Protein AF-A0A6B2E6Y4-F1 (afdb_monomer_lite)

Secondary structure (DSSP, 8-state):
----EEEEEEEEEPGGG-EEEEEEEEEEEEEETTEEEEEEEEEEEEESTTPPEEEEEEEEEEETTEEEEEEEEEETTTEEEEEEEEEEEEEE-TTSS-EEEEEEEEEEEE-STT--PPP-

Sequence (120 aa):
RVRRQTVFGGVTPGSQGGVQGTVGARGTLFNDNGHRVDGHGSVSRQWHPTGPTSIGGGLDYTGPRGSASVNAQHQHRFGTSLTAEGRANLYRSPNGMTSLDATGSYQRQFGGPFGTSRPN

Radius of gyration: 18.19 Å; chains: 1; bounding box: 42×28×50 Å

Organism: NCBI:txid1109342

pLDDT: mean 80.65, std 13.79, range [37.44, 94.94]

Foldseek 3Di:
DDWDKDWDWDWDQDPPRKIKIKTKMKIWPDDDDQKTKIKMKMWMFIPDPDTKIKIKIKIWITGPFWIKIWMWMQTHQAFIKIKIKIKGFPDADPVRPDTDMDIDMAMWGPDHPVHIDGDD

Structure (mmCIF, N/CA/C/O backbone):
data_AF-A0A6B2E6Y4-F1
#
_entry.id   AF-A0A6B2E6Y4-F1
#
loop_
_atom_site.group_PDB
_atom_site.id
_atom_site.type_symbol
_atom_site.label_atom_id
_atom_site.label_alt_id
_atom_site.label_comp_id
_atom_site.label_asym_id
_atom_site.label_entity_id
_atom_site.label_seq_id
_atom_site.pdbx_PDB_ins_code
_atom_site.Cartn_x
_atom_site.Cartn_y
_atom_site.Cartn_z
_atom_site.occupancy
_atom_site.B_iso_or_equiv
_atom_site.auth_seq_id
_atom_site.auth_comp_id
_atom_site.auth_asym_id
_atom_site.auth_atom_id
_atom_site.pdbx_PDB_model_num
ATOM 1 N N . ARG A 1 1 ? -22.545 -11.004 1.292 1.00 49.62 1 ARG A N 1
ATOM 2 C CA . ARG A 1 1 ? -21.266 -10.248 1.353 1.00 49.62 1 ARG A CA 1
ATOM 3 C C . ARG A 1 1 ? -20.877 -9.857 -0.074 1.00 49.62 1 ARG A C 1
ATOM 5 O O . ARG A 1 1 ? -20.621 -10.750 -0.869 1.00 49.62 1 ARG A O 1
ATOM 12 N N . VAL A 1 2 ? -20.926 -8.573 -0.445 1.00 47.94 2 VAL A N 1
ATOM 13 C CA . VAL A 1 2 ? -20.679 -8.138 -1.837 1.00 47.94 2 VAL A CA 1
ATOM 14 C C . VAL A 1 2 ? -19.179 -7.923 -2.038 1.00 47.94 2 VAL A C 1
ATOM 16 O O . VAL A 1 2 ? -18.614 -6.964 -1.517 1.00 47.94 2 VAL A O 1
ATOM 19 N N . ARG A 1 3 ? -18.526 -8.828 -2.774 1.00 57.34 3 ARG A N 1
ATOM 20 C CA . ARG A 1 3 ? -17.163 -8.620 -3.277 1.00 57.34 3 ARG A CA 1
ATOM 21 C C . ARG A 1 3 ? -17.251 -7.635 -4.432 1.00 57.34 3 ARG A C 1
ATOM 23 O O . ARG A 1 3 ? -17.689 -7.996 -5.519 1.00 57.34 3 ARG A O 1
ATOM 30 N N . ARG A 1 4 ? -16.907 -6.374 -4.182 1.00 66.00 4 ARG A N 1
ATOM 31 C CA . ARG A 1 4 ? -16.906 -5.348 -5.224 1.00 66.00 4 ARG A CA 1
ATOM 32 C C . ARG A 1 4 ? -15.512 -5.305 -5.829 1.00 66.00 4 ARG A C 1
ATOM 34 O O . ARG A 1 4 ? -14.561 -4.966 -5.134 1.00 66.00 4 ARG A O 1
ATOM 41 N N . GLN A 1 5 ? -15.402 -5.700 -7.090 1.00 73.12 5 GLN A N 1
ATOM 42 C CA . GLN A 1 5 ? -14.180 -5.598 -7.879 1.00 73.12 5 GLN A CA 1
ATOM 43 C C . GLN A 1 5 ? -14.361 -4.500 -8.924 1.00 73.12 5 GLN A C 1
ATOM 45 O O . GLN A 1 5 ? -15.442 -4.316 -9.481 1.00 73.12 5 GLN A O 1
ATOM 50 N N . THR A 1 6 ? -13.311 -3.729 -9.154 1.00 81.50 6 THR A N 1
ATOM 51 C CA . THR A 1 6 ? -13.269 -2.664 -10.148 1.00 81.50 6 THR A CA 1
ATOM 52 C C . THR A 1 6 ? -11.959 -2.799 -10.892 1.00 81.50 6 THR A C 1
ATOM 54 O O . THR A 1 6 ? -10.889 -2.619 -10.311 1.00 81.50 6 THR A O 1
ATOM 57 N N . VAL A 1 7 ? -12.058 -3.138 -12.171 1.00 80.69 7 VAL A N 1
ATOM 58 C CA . VAL A 1 7 ? -10.936 -3.077 -13.103 1.00 80.69 7 VAL A CA 1
ATOM 59 C C . VAL A 1 7 ? -10.934 -1.679 -13.698 1.00 80.69 7 VAL A C 1
ATOM 61 O O . VAL A 1 7 ? -11.981 -1.170 -14.096 1.00 80.69 7 VAL A O 1
ATOM 64 N N . PHE A 1 8 ? -9.774 -1.042 -13.707 1.00 79.81 8 PHE A N 1
ATOM 65 C CA . PHE A 1 8 ? -9.575 0.267 -14.301 1.00 79.81 8 PHE A CA 1
ATOM 66 C C .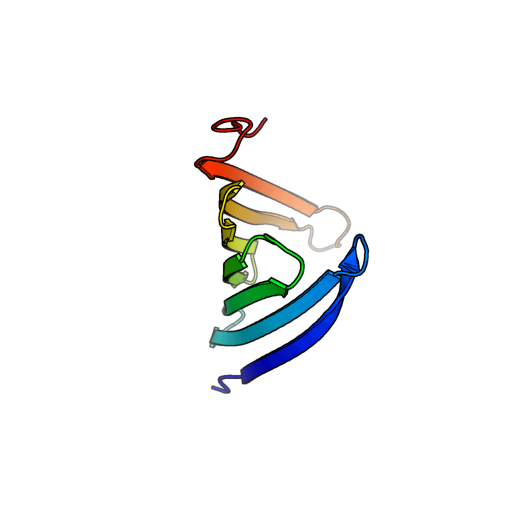 PHE A 1 8 ? -8.394 0.202 -15.258 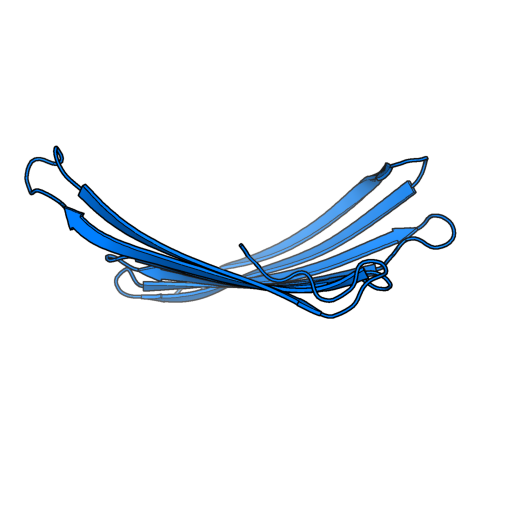1.00 79.81 8 PHE A C 1
ATOM 68 O O . PHE A 1 8 ? -7.403 -0.489 -15.025 1.00 79.81 8 PHE A O 1
ATOM 75 N N . GLY A 1 9 ? -8.514 0.920 -16.361 1.00 79.12 9 GLY A N 1
ATOM 76 C CA . GLY A 1 9 ? -7.478 1.005 -17.368 1.00 79.12 9 GLY A CA 1
ATOM 77 C C . GLY A 1 9 ? -7.557 2.356 -18.045 1.00 79.12 9 GLY A C 1
ATOM 78 O O . GLY A 1 9 ? -8.648 2.891 -18.237 1.00 79.12 9 GLY A O 1
ATOM 79 N N . GLY A 1 10 ? -6.404 2.921 -18.363 1.00 79.06 10 GLY A N 1
ATOM 80 C CA . GLY A 1 10 ? -6.320 4.232 -18.980 1.00 79.06 10 GLY A CA 1
ATOM 81 C C . GLY A 1 10 ? -4.997 4.416 -19.692 1.00 79.06 10 GLY A C 1
ATOM 82 O O . GLY A 1 10 ? -3.977 3.844 -19.303 1.00 79.06 10 GLY A O 1
ATOM 83 N N . VAL A 1 11 ? -5.034 5.220 -20.745 1.00 76.12 11 VAL A N 1
ATOM 84 C CA . VAL A 1 11 ? -3.847 5.673 -21.455 1.00 76.12 11 VAL A CA 1
ATOM 85 C C . VAL A 1 11 ? -3.762 7.176 -21.250 1.00 76.12 11 VAL A C 1
ATOM 87 O O . VAL A 1 11 ? -4.687 7.903 -21.603 1.00 76.12 11 VAL A O 1
ATOM 90 N N . THR A 1 12 ? -2.674 7.634 -20.650 1.00 77.44 12 THR A N 1
ATOM 91 C CA . THR A 1 12 ? -2.395 9.052 -20.426 1.00 77.44 12 THR A CA 1
ATOM 92 C C . THR A 1 12 ? -1.185 9.477 -21.252 1.00 77.44 12 THR A C 1
ATOM 94 O O . THR A 1 12 ? -0.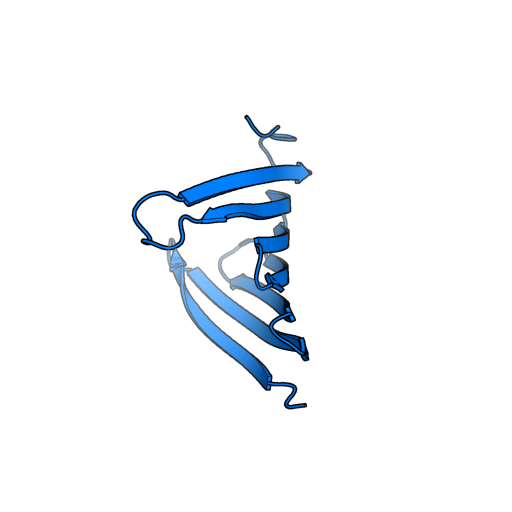228 8.703 -21.382 1.00 77.44 12 THR A O 1
ATOM 97 N N . PRO A 1 13 ? -1.185 10.704 -21.806 1.00 69.69 13 PRO A N 1
ATOM 98 C CA . PRO A 1 13 ? 0.028 11.301 -22.345 1.00 69.69 13 PRO A CA 1
ATOM 99 C C . PRO A 1 13 ? 1.110 11.304 -21.259 1.00 69.69 13 PRO A C 1
ATOM 101 O O . PRO A 1 13 ? 0.902 11.816 -20.160 1.00 69.69 13 PRO A O 1
ATOM 104 N N . GLY A 1 14 ? 2.240 10.671 -21.546 1.00 61.72 14 GLY A N 1
ATOM 105 C CA . GLY A 1 14 ? 3.411 10.659 -20.681 1.00 61.72 14 GLY A CA 1
ATOM 106 C C . GLY A 1 14 ? 4.256 11.915 -20.882 1.00 61.72 14 GLY A C 1
ATOM 107 O O . GLY A 1 14 ? 4.203 12.573 -21.922 1.00 61.72 14 GLY A O 1
ATOM 108 N N . SER A 1 15 ? 5.080 12.243 -19.892 1.00 57.88 15 SER A N 1
ATOM 109 C CA . SER A 1 15 ? 6.045 13.340 -19.983 1.00 57.88 15 SER A CA 1
ATOM 110 C C . SER A 1 15 ? 6.995 13.134 -21.177 1.00 57.88 15 SER A C 1
ATOM 112 O O . SER A 1 15 ? 7.419 12.010 -21.448 1.00 57.88 15 SER A O 1
ATOM 114 N N . GLN A 1 16 ? 7.339 14.225 -21.877 1.00 58.50 16 GLN A N 1
ATOM 115 C CA . GLN A 1 16 ? 8.242 14.254 -23.046 1.00 58.50 16 GLN A CA 1
ATOM 116 C C . GLN A 1 16 ? 7.751 13.489 -24.291 1.00 58.50 16 GLN A C 1
ATOM 118 O O . GLN A 1 16 ? 8.520 12.796 -24.951 1.00 58.50 16 GLN A O 1
ATOM 123 N N . GLY A 1 17 ? 6.462 13.600 -24.621 1.00 63.97 17 GLY A N 1
ATOM 124 C CA . GLY A 1 17 ? 5.885 12.960 -25.813 1.00 63.97 17 GLY A CA 1
ATOM 125 C C . GLY A 1 17 ? 5.494 11.494 -25.610 1.00 63.97 17 GLY A C 1
ATOM 126 O O . GLY A 1 17 ? 4.838 10.934 -26.477 1.00 63.97 17 GLY A O 1
ATOM 127 N N . GLY A 1 18 ? 5.819 10.933 -24.435 1.00 69.69 18 GLY A N 1
ATOM 128 C CA . GLY A 1 18 ? 5.434 9.630 -23.889 1.00 69.69 18 GLY A CA 1
ATOM 129 C C . GLY A 1 18 ? 3.993 9.180 -24.140 1.00 69.69 18 GLY A C 1
ATOM 130 O O . GLY A 1 18 ? 3.075 9.987 -24.084 1.00 69.69 18 GLY A O 1
ATOM 131 N N . VAL A 1 19 ? 3.757 7.868 -24.237 1.00 78.81 19 VAL A N 1
ATOM 132 C CA . VAL A 1 19 ? 2.435 7.285 -23.941 1.00 78.81 19 VAL A CA 1
ATOM 133 C C . VAL A 1 19 ? 2.585 6.391 -22.719 1.00 78.81 19 VAL A C 1
ATOM 135 O O . VAL A 1 19 ? 3.447 5.513 -22.715 1.00 78.81 19 VAL A O 1
ATOM 138 N N . GLN A 1 20 ? 1.780 6.613 -21.684 1.00 81.06 20 GLN A N 1
ATOM 139 C CA . GLN A 1 20 ? 1.714 5.744 -20.513 1.00 81.06 20 GLN A CA 1
ATOM 140 C C . GLN A 1 20 ? 0.387 4.995 -20.516 1.00 81.06 20 GLN A C 1
ATOM 142 O O . GLN A 1 20 ? -0.675 5.607 -20.502 1.00 81.06 20 GLN A O 1
ATOM 147 N N . GLY A 1 21 ? 0.441 3.669 -20.511 1.00 84.75 21 GLY A N 1
ATOM 148 C CA . GLY A 1 21 ? -0.728 2.824 -20.294 1.00 84.75 21 GLY A CA 1
ATOM 149 C C . GLY A 1 21 ? -0.693 2.252 -18.895 1.00 84.75 21 GLY A C 1
ATOM 150 O O . GLY A 1 21 ? 0.337 1.727 -18.477 1.00 84.75 21 GLY A O 1
ATOM 151 N N . THR A 1 22 ? -1.815 2.325 -18.194 1.00 85.81 22 THR A N 1
ATOM 152 C CA . THR A 1 22 ? -1.992 1.726 -16.873 1.00 85.81 22 THR A CA 1
ATOM 153 C C . THR A 1 22 ? -3.192 0.800 -16.911 1.00 85.81 22 THR A C 1
ATOM 155 O O . THR A 1 22 ? -4.251 1.171 -17.414 1.00 85.81 22 THR A O 1
ATOM 158 N N . VAL A 1 23 ? -3.037 -0.396 -16.357 1.00 89.31 23 VAL A N 1
ATOM 159 C CA . VAL A 1 23 ? -4.118 -1.354 -16.132 1.00 89.31 23 VAL A CA 1
ATOM 160 C C . VAL A 1 23 ? -4.026 -1.825 -14.696 1.00 89.31 23 VAL A C 1
ATOM 162 O O . VAL A 1 23 ? -2.954 -2.187 -14.224 1.00 89.31 23 VAL A O 1
ATOM 165 N N . GLY A 1 24 ? -5.142 -1.835 -13.988 1.00 90.38 24 GLY A N 1
ATOM 166 C CA . GLY A 1 24 ? -5.187 -2.304 -12.619 1.00 90.38 24 GLY A CA 1
ATOM 167 C C . GLY A 1 24 ? -6.549 -2.829 -12.228 1.00 90.38 24 GLY A C 1
ATOM 168 O O . GLY A 1 24 ? -7.558 -2.633 -12.903 1.00 90.38 24 GLY A O 1
ATOM 169 N N . ALA A 1 25 ? -6.565 -3.518 -11.104 1.00 89.81 25 ALA A N 1
ATOM 170 C CA . ALA A 1 25 ? -7.770 -3.983 -10.466 1.00 89.81 25 ALA A CA 1
ATOM 171 C C . ALA A 1 25 ? -7.691 -3.655 -8.984 1.00 89.81 25 ALA A C 1
ATOM 173 O O . ALA A 1 25 ? -6.639 -3.758 -8.356 1.00 89.81 25 ALA A O 1
ATOM 174 N N . ARG A 1 26 ? -8.826 -3.281 -8.413 1.00 92.81 26 ARG A N 1
ATOM 175 C CA . ARG A 1 26 ? -8.999 -3.198 -6.969 1.00 92.81 26 ARG A CA 1
ATOM 176 C C . ARG A 1 26 ? -10.269 -3.907 -6.565 1.00 92.81 26 ARG A C 1
ATOM 178 O O . ARG A 1 26 ? -11.227 -3.959 -7.336 1.00 92.81 26 ARG A O 1
ATOM 185 N N . GLY A 1 27 ? -10.315 -4.413 -5.350 1.00 89.62 27 GLY A N 1
ATOM 186 C CA . GLY A 1 27 ? -11.547 -4.953 -4.825 1.00 89.62 27 GLY A CA 1
ATOM 187 C C . GLY A 1 27 ? -11.505 -5.263 -3.349 1.00 89.62 27 GLY A C 1
ATOM 188 O O . GLY A 1 27 ? -10.451 -5.377 -2.734 1.00 89.62 27 GLY A O 1
ATOM 189 N N . THR A 1 28 ? -12.697 -5.419 -2.795 1.00 92.25 28 THR A N 1
ATOM 190 C CA . THR A 1 28 ? -12.872 -5.751 -1.386 1.00 92.25 28 THR A CA 1
ATOM 191 C C . THR A 1 28 ? -12.692 -7.249 -1.179 1.00 92.25 28 THR A C 1
ATOM 193 O O . THR A 1 28 ? -13.485 -8.057 -1.670 1.00 92.25 28 THR A O 1
ATOM 196 N N . LEU A 1 29 ? -11.646 -7.614 -0.441 1.00 89.31 29 LEU A N 1
ATOM 197 C CA . LEU A 1 29 ? -11.305 -8.993 -0.091 1.00 89.31 29 LEU A CA 1
ATOM 198 C C . L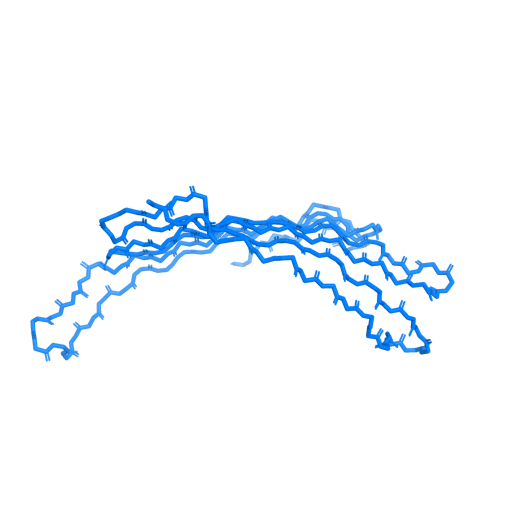EU A 1 29 ? -12.102 -9.458 1.132 1.00 89.31 29 LEU A C 1
ATOM 200 O O . LEU A 1 29 ? -12.613 -10.580 1.170 1.00 89.31 29 LEU A O 1
ATOM 204 N N . PHE A 1 30 ? -12.256 -8.566 2.110 1.00 90.62 30 PHE A N 1
ATOM 205 C CA . PHE A 1 30 ? -12.974 -8.808 3.354 1.00 90.62 30 PHE A CA 1
ATOM 206 C C . PHE A 1 30 ? -13.772 -7.558 3.735 1.00 90.62 30 PHE A C 1
ATOM 208 O O . PHE A 1 30 ? -13.276 -6.446 3.623 1.00 90.62 30 PHE A O 1
ATOM 215 N N . ASN A 1 31 ? -15.014 -7.723 4.174 1.00 92.38 31 ASN A N 1
ATOM 216 C CA . ASN A 1 31 ? -15.815 -6.639 4.741 1.00 92.38 31 ASN A CA 1
ATOM 217 C C . ASN A 1 31 ? -16.867 -7.215 5.689 1.00 92.38 31 ASN A C 1
ATOM 219 O O . ASN A 1 31 ? -17.817 -7.856 5.232 1.00 92.38 31 ASN A O 1
ATOM 223 N N . ASP A 1 32 ? -16.648 -7.101 6.993 1.00 90.19 32 ASP A N 1
ATOM 224 C CA . ASP A 1 32 ? -17.602 -7.528 8.016 1.00 90.19 32 ASP A CA 1
ATOM 225 C C . ASP A 1 32 ? -17.458 -6.709 9.296 1.00 90.19 32 ASP A C 1
ATOM 227 O O . ASP A 1 32 ? -16.349 -6.374 9.698 1.00 90.19 32 ASP A O 1
ATOM 231 N N . ASN A 1 33 ? -18.591 -6.387 9.916 1.00 89.06 33 ASN A N 1
ATOM 232 C CA . ASN A 1 33 ? -18.684 -5.724 11.216 1.00 89.06 33 ASN A CA 1
ATOM 233 C C . ASN A 1 33 ? -17.743 -4.510 11.415 1.00 89.06 33 ASN A C 1
ATOM 235 O O . ASN A 1 33 ? -17.086 -4.372 12.443 1.00 89.06 33 ASN A O 1
ATOM 239 N N . GLY A 1 34 ? -17.632 -3.640 10.405 1.00 87.31 34 GLY A N 1
ATOM 240 C CA . GLY A 1 34 ? -16.759 -2.458 10.447 1.00 87.31 34 GLY A CA 1
ATOM 241 C C . GLY A 1 34 ? -15.280 -2.725 10.142 1.00 87.31 34 GLY A C 1
ATOM 242 O O . GLY A 1 34 ? -14.497 -1.782 10.120 1.00 87.31 34 GLY A O 1
ATOM 243 N N . HIS A 1 35 ? -14.899 -3.973 9.862 1.00 91.25 35 HIS A N 1
ATOM 244 C CA . HIS A 1 35 ? -13.577 -4.373 9.389 1.00 91.25 35 HIS A CA 1
ATOM 245 C C . HIS A 1 35 ? -13.604 -4.598 7.880 1.00 91.25 35 HIS A C 1
ATOM 247 O O . HIS A 1 35 ? -14.281 -5.502 7.384 1.00 91.25 35 HIS A O 1
ATOM 253 N N . ARG A 1 36 ? -12.828 -3.815 7.142 1.00 93.44 36 ARG A N 1
ATOM 254 C CA . ARG A 1 36 ? -12.725 -3.880 5.689 1.00 93.44 36 ARG A CA 1
ATOM 255 C C . ARG A 1 36 ? -11.274 -4.070 5.271 1.00 93.44 36 ARG A C 1
ATOM 257 O O . ARG A 1 36 ? -10.405 -3.355 5.745 1.00 93.44 36 ARG A O 1
ATOM 264 N N . VAL A 1 37 ? -11.029 -5.028 4.385 1.00 93.44 37 VAL A N 1
ATOM 265 C CA . VAL A 1 37 ? -9.753 -5.233 3.698 1.00 93.44 37 VAL A CA 1
ATOM 266 C C . VAL A 1 37 ? -10.016 -5.105 2.209 1.00 93.44 37 VAL A C 1
ATOM 268 O O . VAL A 1 37 ? -10.734 -5.923 1.622 1.00 93.44 37 VAL A O 1
ATOM 271 N N . ASP A 1 38 ? -9.431 -4.087 1.606 1.00 93.81 38 ASP A N 1
ATOM 272 C CA . ASP A 1 38 ? -9.374 -3.911 0.167 1.00 93.81 38 ASP A CA 1
ATOM 273 C C . ASP A 1 38 ? -7.988 -4.326 -0.332 1.00 93.81 38 ASP A C 1
ATOM 275 O O . ASP A 1 38 ? -6.982 -4.140 0.343 1.00 93.81 38 ASP A O 1
ATOM 279 N N . GLY A 1 39 ? -7.941 -4.932 -1.511 1.00 93.38 39 GLY A N 1
ATOM 280 C CA . GLY A 1 39 ? -6.703 -5.234 -2.210 1.00 93.38 39 GLY A CA 1
ATOM 281 C C . GLY A 1 39 ? -6.705 -4.584 -3.576 1.00 93.38 39 GLY A C 1
ATOM 282 O O . GLY A 1 39 ? -7.751 -4.479 -4.223 1.00 93.38 39 GLY A O 1
ATOM 283 N N . HIS A 1 40 ? -5.541 -4.146 -4.025 1.00 93.62 40 HIS A N 1
ATOM 284 C CA . HIS A 1 40 ? -5.382 -3.530 -5.327 1.00 93.62 40 HIS A CA 1
ATOM 285 C C . HIS A 1 40 ? -4.053 -3.919 -5.970 1.00 93.62 40 HIS A C 1
ATOM 287 O O . HIS A 1 40 ? -3.087 -4.266 -5.299 1.00 93.62 40 HIS A O 1
ATOM 293 N N . GLY A 1 41 ? -4.015 -3.873 -7.294 1.00 92.81 41 GLY A N 1
ATOM 294 C CA . GLY A 1 41 ? -2.832 -4.143 -8.092 1.00 92.81 41 GLY A CA 1
ATOM 295 C C . GLY A 1 41 ? -2.922 -3.407 -9.415 1.00 92.81 41 GLY A C 1
ATOM 296 O O . GLY A 1 41 ? -4.000 -3.299 -9.997 1.00 92.81 41 GLY A O 1
ATOM 297 N N . SER A 1 42 ? -1.806 -2.877 -9.888 1.00 90.38 42 SER A N 1
ATOM 298 C CA . SER A 1 42 ? -1.719 -2.186 -11.163 1.00 90.38 42 SER A CA 1
ATOM 299 C C . SER A 1 42 ? -0.389 -2.459 -11.845 1.00 90.38 42 SER A C 1
ATOM 301 O O . SER A 1 42 ? 0.638 -2.714 -11.223 1.00 90.38 42 SER A O 1
ATOM 303 N N . VAL A 1 43 ? -0.416 -2.411 -13.165 1.00 88.31 43 VAL A N 1
ATOM 304 C CA . VAL A 1 43 ? 0.753 -2.450 -14.024 1.00 88.31 43 VAL A CA 1
ATOM 305 C C . VAL A 1 43 ? 0.665 -1.232 -14.919 1.00 88.31 43 VAL A C 1
ATOM 307 O O . VAL A 1 43 ? -0.364 -0.997 -15.552 1.00 88.31 43 VAL A O 1
ATOM 310 N N . SER A 1 44 ? 1.736 -0.451 -14.975 1.00 85.69 44 SER A N 1
ATOM 311 C CA . SER A 1 44 ? 1.852 0.652 -15.915 1.00 85.69 44 SER A CA 1
ATOM 312 C C . SER A 1 44 ? 3.110 0.525 -16.758 1.00 85.69 44 SER A C 1
ATOM 314 O O . SER A 1 44 ? 4.148 0.047 -16.299 1.00 85.69 44 SER A O 1
ATOM 316 N N . ARG A 1 45 ? 3.019 0.931 -18.020 1.00 83.12 45 ARG A N 1
ATOM 317 C CA . ARG A 1 45 ? 4.136 0.925 -18.960 1.00 83.12 45 ARG A CA 1
ATOM 318 C C . ARG A 1 45 ? 4.177 2.234 -19.722 1.00 83.12 45 ARG A C 1
ATOM 320 O O . ARG A 1 45 ? 3.159 2.688 -20.233 1.00 83.12 45 ARG A O 1
ATOM 327 N N . GLN A 1 46 ? 5.370 2.807 -19.822 1.00 79.06 46 GLN A N 1
ATOM 328 C CA . GLN A 1 46 ? 5.628 3.995 -20.623 1.00 79.06 46 GLN A CA 1
ATOM 329 C C . GLN A 1 46 ? 6.323 3.600 -21.932 1.00 79.06 46 GLN A C 1
ATOM 331 O O . GLN A 1 46 ? 7.443 3.090 -21.927 1.00 79.06 46 GLN A O 1
ATOM 336 N N . TRP A 1 47 ? 5.662 3.832 -23.064 1.00 72.06 47 TRP A N 1
ATOM 337 C CA . TRP A 1 47 ? 6.174 3.543 -24.402 1.00 72.06 47 TRP A CA 1
ATOM 338 C C . TRP A 1 47 ? 6.801 4.803 -25.002 1.00 72.06 47 TRP A C 1
ATOM 340 O O . TRP A 1 47 ? 6.101 5.526 -25.691 1.00 72.06 47 TRP A O 1
ATOM 350 N N . HIS A 1 48 ? 8.071 5.093 -24.682 1.00 64.94 48 HIS A N 1
ATOM 351 C CA . HIS A 1 48 ? 8.994 6.051 -25.341 1.00 64.94 48 HIS A CA 1
ATOM 352 C C . HIS A 1 48 ? 10.426 5.799 -24.821 1.00 64.94 48 HIS A C 1
ATOM 354 O O . HIS A 1 48 ? 10.571 5.526 -23.629 1.00 64.94 48 HIS A O 1
ATOM 360 N N . PRO A 1 49 ? 11.487 5.887 -25.653 1.00 53.84 49 PRO A N 1
ATOM 361 C CA . PRO A 1 49 ? 12.214 4.733 -26.208 1.00 53.84 49 PRO A CA 1
ATOM 362 C C . PRO A 1 49 ? 12.736 3.688 -25.194 1.00 53.84 49 PRO A C 1
ATOM 364 O O . PRO A 1 49 ? 13.097 2.592 -25.602 1.00 53.84 49 PRO A O 1
ATOM 367 N N . THR A 1 50 ? 12.774 3.966 -23.887 1.00 60.12 50 THR A N 1
ATOM 368 C CA . THR A 1 50 ? 13.186 3.018 -22.827 1.00 60.12 50 THR A CA 1
ATOM 369 C C . THR A 1 50 ? 12.458 3.240 -21.486 1.00 60.12 50 THR A C 1
ATOM 371 O O . THR A 1 50 ? 13.020 3.003 -20.417 1.00 60.12 50 THR A O 1
ATOM 374 N N . GLY A 1 51 ? 11.206 3.706 -21.520 1.00 62.50 51 GLY A N 1
ATOM 375 C CA . GLY A 1 51 ? 10.414 4.001 -20.323 1.00 62.50 51 GLY A CA 1
ATOM 376 C C . GLY A 1 51 ? 10.229 2.787 -19.392 1.00 62.50 51 GLY A C 1
ATOM 377 O O . GLY A 1 51 ? 10.010 1.667 -19.867 1.00 62.50 51 GLY A O 1
ATOM 378 N N . PRO A 1 52 ? 10.331 2.973 -18.064 1.00 69.62 52 PRO A N 1
ATOM 379 C CA . PRO A 1 52 ? 10.244 1.882 -17.103 1.00 69.62 52 PRO A CA 1
ATOM 380 C C . PRO A 1 52 ? 8.814 1.334 -17.015 1.00 69.62 52 PRO A C 1
ATOM 382 O O . PRO A 1 52 ? 7.845 2.085 -16.917 1.00 69.62 52 PRO A O 1
ATOM 385 N N . THR A 1 53 ? 8.676 0.010 -17.000 1.00 83.44 53 THR A N 1
ATOM 386 C CA . THR A 1 53 ? 7.435 -0.640 -16.561 1.00 83.44 53 THR A CA 1
ATOM 387 C C . THR A 1 53 ? 7.378 -0.586 -15.037 1.00 83.44 53 THR A C 1
ATOM 389 O O . THR A 1 53 ? 8.356 -0.952 -14.383 1.00 83.44 53 THR A O 1
ATOM 392 N N . SER A 1 54 ? 6.256 -0.167 -14.459 1.00 85.31 54 SER A N 1
ATOM 393 C CA . SER A 1 54 ? 5.996 -0.303 -13.028 1.00 85.31 54 SER A CA 1
ATOM 394 C C . SER A 1 54 ? 4.881 -1.306 -12.761 1.00 85.31 54 SER A C 1
ATOM 396 O O . SER A 1 54 ? 3.910 -1.407 -13.505 1.00 85.31 54 SER A O 1
ATOM 398 N N . ILE A 1 55 ? 5.045 -2.078 -11.699 1.00 89.62 55 ILE A N 1
ATOM 399 C CA . ILE A 1 55 ? 4.082 -3.045 -11.192 1.00 89.62 55 ILE A CA 1
ATOM 400 C C . ILE A 1 55 ? 3.892 -2.701 -9.725 1.00 89.62 55 ILE A C 1
ATOM 402 O O . ILE A 1 55 ? 4.855 -2.695 -8.963 1.00 89.62 55 ILE A O 1
ATOM 406 N N . GLY A 1 56 ? 2.669 -2.382 -9.341 1.00 92.06 56 GLY A N 1
ATOM 407 C CA . GLY A 1 56 ? 2.304 -2.026 -7.984 1.00 92.06 56 GLY A CA 1
ATOM 408 C C . GLY A 1 56 ? 1.173 -2.892 -7.469 1.00 92.06 56 GLY A C 1
ATOM 409 O O . GLY A 1 56 ? 0.373 -3.433 -8.231 1.00 92.06 56 GLY A O 1
ATOM 410 N N . GLY A 1 57 ? 1.086 -3.006 -6.159 1.00 94.12 57 GLY A N 1
ATOM 411 C CA . GLY A 1 57 ? -0.069 -3.576 -5.500 1.00 94.12 57 GLY A CA 1
ATOM 412 C C . GLY A 1 57 ? -0.008 -3.362 -4.007 1.00 94.12 57 GLY A C 1
ATOM 413 O O . GLY A 1 57 ? 1.056 -3.119 -3.439 1.00 94.12 57 GLY A O 1
ATOM 414 N N . GLY A 1 58 ? -1.163 -3.455 -3.375 1.00 94.88 58 GLY A N 1
ATOM 415 C CA . GLY A 1 58 ? -1.281 -3.182 -1.964 1.00 94.88 58 GLY A CA 1
ATOM 416 C C . GLY A 1 58 ? -2.542 -3.750 -1.352 1.00 94.88 58 GLY A C 1
ATOM 417 O O . GLY A 1 58 ? -3.462 -4.210 -2.036 1.00 94.88 58 GLY A O 1
ATOM 418 N N . LEU A 1 59 ? -2.536 -3.741 -0.030 1.00 94.94 59 LEU A N 1
ATOM 419 C CA . LEU A 1 59 ? -3.640 -4.131 0.821 1.00 94.94 59 LEU A CA 1
ATOM 420 C C . LEU A 1 59 ? -3.924 -2.988 1.782 1.00 94.94 59 LEU A C 1
ATOM 422 O O . LEU A 1 59 ? -3.018 -2.501 2.451 1.00 94.94 59 LEU A O 1
ATOM 426 N N . ASP A 1 60 ? -5.193 -2.625 1.884 1.00 94.81 60 ASP A N 1
ATOM 427 C CA . ASP A 1 60 ? -5.686 -1.562 2.740 1.00 94.81 60 ASP A CA 1
ATOM 428 C C . ASP A 1 60 ? -6.701 -2.152 3.712 1.00 94.81 60 ASP A C 1
ATOM 430 O O . ASP A 1 60 ? -7.786 -2.595 3.335 1.00 94.81 60 ASP A O 1
ATOM 434 N N . TYR A 1 61 ? -6.346 -2.169 4.985 1.00 93.31 61 TYR A N 1
ATOM 435 C CA . TYR A 1 61 ? -7.225 -2.502 6.086 1.00 93.31 61 TYR A CA 1
ATOM 436 C C . TYR A 1 61 ? -7.790 -1.230 6.720 1.00 93.31 61 TYR A C 1
ATOM 438 O O . TYR A 1 61 ? -7.065 -0.300 7.065 1.00 93.31 61 TYR A O 1
ATOM 446 N N . THR A 1 62 ? -9.099 -1.205 6.931 1.00 93.69 62 THR A N 1
ATOM 447 C CA . THR A 1 62 ? -9.812 -0.158 7.660 1.00 93.69 62 THR A CA 1
ATOM 448 C C . THR A 1 62 ? -10.715 -0.814 8.690 1.00 93.69 62 THR A C 1
ATOM 450 O O . THR A 1 62 ? -11.534 -1.667 8.355 1.00 93.69 62 THR A O 1
ATOM 453 N N . GLY A 1 63 ? -10.563 -0.422 9.947 1.00 91.44 63 GLY A N 1
ATOM 454 C CA . GLY A 1 63 ? -11.355 -0.898 11.069 1.00 91.44 63 GLY A CA 1
ATOM 455 C C . GLY A 1 63 ? -11.894 0.252 11.924 1.00 91.44 63 GLY A C 1
ATOM 456 O O . GLY A 1 63 ? -11.526 1.411 11.730 1.00 91.44 63 GLY A O 1
ATOM 457 N N . PRO A 1 64 ? -12.716 -0.051 12.941 1.00 87.56 64 PRO A N 1
ATOM 458 C CA . PRO A 1 64 ? -13.336 0.974 13.786 1.00 87.56 64 PRO A CA 1
ATOM 459 C C . PRO A 1 64 ? -12.330 1.783 14.618 1.00 87.56 64 PRO A C 1
ATOM 461 O O . PRO A 1 64 ? -12.603 2.910 15.021 1.00 87.56 64 PRO A O 1
ATOM 464 N N . ARG A 1 65 ? -11.167 1.189 14.908 1.00 85.44 65 ARG A N 1
ATOM 465 C CA . ARG A 1 65 ? -10.129 1.760 15.779 1.00 85.44 65 ARG A CA 1
ATOM 466 C C . ARG A 1 65 ? -8.871 2.181 15.027 1.00 85.44 65 ARG A C 1
ATOM 468 O O . ARG A 1 65 ? -7.904 2.578 15.664 1.00 85.44 65 ARG A O 1
ATOM 475 N N . GLY A 1 66 ? -8.850 2.072 13.702 1.00 89.31 66 GLY A N 1
ATOM 476 C CA . GLY A 1 66 ? -7.641 2.358 12.944 1.00 89.31 66 GLY A CA 1
ATOM 477 C C . GLY A 1 66 ? -7.645 1.799 11.532 1.00 89.31 66 GLY A C 1
ATOM 478 O O . GLY A 1 66 ? -8.571 1.111 11.114 1.00 89.31 66 GLY A O 1
ATOM 479 N N . SER A 1 67 ? -6.572 2.076 10.813 1.00 93.00 67 SER A N 1
ATOM 480 C CA . SER A 1 67 ? -6.334 1.615 9.451 1.00 93.00 67 SER A CA 1
ATOM 481 C C . SER A 1 67 ? -4.891 1.163 9.309 1.00 93.00 67 SER A C 1
ATOM 483 O O . SER A 1 67 ? -4.005 1.722 9.947 1.00 93.00 67 SER A O 1
ATOM 485 N N . ALA A 1 68 ? -4.634 0.196 8.447 1.00 94.12 68 ALA A N 1
ATOM 486 C CA . ALA A 1 68 ? -3.284 -0.191 8.078 1.00 94.12 68 ALA A CA 1
ATOM 487 C C . ALA A 1 68 ? -3.228 -0.393 6.571 1.00 94.12 68 ALA A C 1
ATOM 489 O O . ALA A 1 68 ? -4.161 -0.946 6.004 1.00 94.12 68 ALA A O 1
ATOM 490 N N . SER A 1 69 ? -2.158 0.031 5.921 1.00 94.56 69 SER A N 1
ATOM 491 C CA . SER A 1 69 ? -1.947 -0.213 4.502 1.00 94.56 69 SER A CA 1
ATOM 492 C C . SER A 1 69 ? -0.553 -0.762 4.270 1.00 94.56 69 SER A C 1
ATOM 494 O O . SER A 1 69 ? 0.396 -0.427 4.975 1.00 94.56 69 SER A O 1
ATOM 496 N N . VAL A 1 70 ? -0.424 -1.644 3.289 1.00 94.50 70 VAL A N 1
ATOM 497 C CA . VAL A 1 70 ? 0.863 -2.154 2.826 1.00 94.50 70 VAL A CA 1
ATOM 498 C C . VAL A 1 70 ? 0.855 -2.093 1.317 1.00 94.50 70 VAL A C 1
ATOM 500 O O . VAL A 1 70 ? -0.029 -2.654 0.682 1.00 94.50 70 VAL A O 1
ATOM 503 N N . ASN A 1 71 ? 1.847 -1.427 0.749 1.00 93.81 71 ASN A N 1
ATOM 504 C CA . ASN A 1 71 ? 1.981 -1.170 -0.670 1.00 93.81 71 ASN A CA 1
ATOM 505 C C . ASN A 1 71 ? 3.373 -1.592 -1.118 1.00 93.81 71 ASN A C 1
ATOM 507 O O . ASN A 1 71 ? 4.372 -1.244 -0.493 1.00 93.81 71 ASN A O 1
ATOM 511 N N . ALA A 1 72 ? 3.446 -2.324 -2.216 1.00 91.62 72 ALA A N 1
ATOM 512 C CA . ALA A 1 72 ? 4.686 -2.672 -2.875 1.00 91.62 72 ALA A CA 1
ATOM 513 C C . ALA A 1 72 ? 4.619 -2.180 -4.315 1.00 91.62 72 ALA A C 1
ATOM 515 O O . ALA A 1 72 ? 3.661 -2.463 -5.031 1.00 91.62 72 ALA A O 1
ATOM 516 N N . GLN A 1 73 ? 5.643 -1.459 -4.752 1.00 90.19 73 GLN A N 1
ATOM 517 C CA . GLN A 1 73 ? 5.759 -0.994 -6.122 1.00 90.19 73 GLN A CA 1
ATOM 518 C C . GLN A 1 73 ? 7.151 -1.305 -6.648 1.00 90.19 73 GLN A C 1
ATOM 520 O O . GLN A 1 73 ? 8.157 -0.793 -6.172 1.00 90.19 73 GLN A O 1
ATOM 525 N N . HIS A 1 74 ? 7.211 -2.152 -7.663 1.00 87.81 74 HIS A N 1
ATOM 526 C CA . HIS A 1 74 ? 8.414 -2.413 -8.423 1.00 87.81 74 HIS A CA 1
ATOM 527 C C . HIS A 1 74 ? 8.420 -1.558 -9.681 1.00 87.81 74 HIS A C 1
ATOM 529 O O . HIS A 1 74 ? 7.484 -1.602 -10.473 1.00 87.81 74 HIS A O 1
ATOM 535 N N . GLN A 1 75 ? 9.486 -0.805 -9.901 1.00 84.00 75 GLN A N 1
ATOM 536 C CA . GLN A 1 75 ? 9.681 -0.036 -11.113 1.00 84.00 75 GLN A CA 1
ATOM 537 C C . GLN A 1 75 ? 10.967 -0.493 -11.793 1.00 84.00 75 GLN A C 1
ATOM 539 O O . GLN A 1 75 ? 12.067 -0.416 -11.241 1.00 84.00 75 GLN A O 1
ATOM 544 N N . HIS A 1 76 ? 10.819 -0.998 -13.014 1.00 75.75 76 HIS A N 1
ATOM 545 C CA . HIS A 1 76 ? 11.919 -1.520 -13.807 1.00 75.75 76 HIS A CA 1
ATOM 546 C C . HIS A 1 76 ? 12.987 -0.428 -13.963 1.00 75.75 76 HIS A C 1
ATOM 548 O O . HIS A 1 76 ? 12.661 0.680 -14.372 1.00 75.75 76 HIS A O 1
ATOM 554 N N . ARG A 1 77 ? 14.249 -0.725 -13.623 1.00 72.38 77 ARG A N 1
ATOM 555 C CA . ARG A 1 77 ? 15.397 0.214 -13.509 1.00 72.38 77 ARG A CA 1
ATOM 556 C C . ARG A 1 77 ? 15.462 1.105 -12.256 1.00 72.38 77 ARG A C 1
ATOM 558 O O . ARG A 1 77 ? 16.539 1.612 -11.963 1.00 72.38 77 ARG A O 1
ATOM 565 N N . PHE A 1 78 ? 14.378 1.265 -11.498 1.00 72.50 78 PHE A N 1
ATOM 566 C CA . PHE A 1 78 ? 14.320 2.144 -10.315 1.00 72.50 78 PHE A CA 1
ATOM 567 C C . PHE A 1 78 ? 14.225 1.393 -8.978 1.00 72.50 78 PHE A C 1
ATOM 569 O O . PHE A 1 78 ? 14.416 2.006 -7.931 1.00 72.50 78 PHE A O 1
ATOM 576 N N . GLY A 1 79 ? 13.995 0.078 -9.012 1.00 81.94 79 GLY A N 1
ATOM 577 C CA . GLY A 1 79 ? 13.963 -0.783 -7.829 1.00 81.94 79 GLY A CA 1
ATOM 578 C C . GLY A 1 79 ? 12.550 -1.075 -7.325 1.00 81.94 79 GLY A C 1
ATOM 579 O O . GLY A 1 79 ? 11.565 -0.836 -8.018 1.00 81.94 79 GLY A O 1
ATOM 580 N N . THR A 1 80 ? 12.457 -1.634 -6.122 1.00 87.69 80 THR A N 1
ATOM 581 C CA . THR A 1 80 ? 11.201 -1.970 -5.441 1.00 87.69 80 THR A CA 1
ATOM 582 C C . THR A 1 80 ? 11.032 -1.093 -4.213 1.00 87.69 80 THR A C 1
ATOM 584 O O . THR A 1 80 ? 11.846 -1.168 -3.299 1.00 87.69 80 THR A O 1
ATOM 587 N N . SER A 1 81 ? 9.977 -0.294 -4.142 1.00 88.19 81 SER A N 1
ATOM 588 C CA . SER A 1 81 ? 9.546 0.346 -2.904 1.00 88.19 81 SER A CA 1
ATOM 589 C C . SER A 1 81 ? 8.540 -0.540 -2.175 1.00 88.19 81 SER A C 1
ATOM 591 O O . SER A 1 81 ? 7.637 -1.119 -2.775 1.00 88.19 81 SER A O 1
ATOM 593 N N . LEU A 1 82 ? 8.719 -0.659 -0.867 1.00 90.62 82 LEU A N 1
ATOM 594 C CA . LEU A 1 82 ? 7.772 -1.257 0.058 1.00 90.62 82 LEU A CA 1
ATOM 595 C C . LEU A 1 82 ? 7.402 -0.190 1.080 1.00 90.62 82 LEU A C 1
ATOM 597 O O . LEU A 1 82 ? 8.280 0.344 1.754 1.00 90.62 82 LEU A O 1
ATOM 601 N N . THR A 1 83 ? 6.118 0.087 1.214 1.00 92.31 83 THR A N 1
ATOM 602 C CA . THR A 1 83 ? 5.577 1.044 2.171 1.00 92.31 83 THR A CA 1
ATOM 603 C C . THR A 1 83 ? 4.544 0.333 3.026 1.00 92.31 83 THR A C 1
ATOM 605 O O . THR A 1 83 ? 3.675 -0.356 2.507 1.00 92.31 83 THR A O 1
ATOM 608 N N . ALA A 1 84 ? 4.630 0.491 4.335 1.00 93.56 84 ALA A N 1
ATOM 609 C CA . ALA A 1 84 ? 3.639 0.042 5.290 1.00 93.56 84 ALA A CA 1
ATOM 610 C C . ALA A 1 84 ? 3.245 1.233 6.160 1.00 93.56 84 ALA A C 1
ATOM 612 O O . ALA A 1 84 ? 4.106 1.923 6.697 1.00 93.56 84 ALA A O 1
ATOM 613 N N . GLU A 1 85 ? 1.955 1.482 6.311 1.00 93.50 85 GLU A N 1
ATOM 614 C CA . GLU A 1 85 ? 1.431 2.526 7.182 1.00 93.50 85 GLU A CA 1
ATOM 615 C C . GLU A 1 85 ? 0.410 1.932 8.140 1.00 93.50 85 GLU A C 1
ATOM 617 O O . GLU A 1 85 ? -0.341 1.020 7.805 1.00 93.50 85 GLU A O 1
ATOM 622 N N . GLY A 1 86 ? 0.370 2.468 9.349 1.00 92.69 86 GLY A N 1
ATOM 623 C CA . GLY A 1 86 ? -0.587 2.117 10.380 1.00 92.69 86 GLY A CA 1
ATOM 624 C C . GLY A 1 86 ? -1.076 3.377 11.070 1.00 92.69 86 GLY A C 1
ATOM 625 O O . GLY A 1 86 ? -0.302 4.279 11.381 1.00 92.69 86 GLY A O 1
ATOM 626 N N . ARG A 1 87 ? -2.377 3.448 11.316 1.00 92.12 87 ARG A N 1
ATOM 627 C CA . ARG A 1 87 ? -3.024 4.497 12.097 1.00 92.12 87 ARG A CA 1
ATOM 628 C C . ARG A 1 87 ? -3.943 3.834 13.108 1.00 92.12 87 ARG A C 1
ATOM 630 O O . ARG A 1 87 ? -4.705 2.942 12.745 1.00 92.12 87 ARG A O 1
ATOM 637 N N . ALA A 1 88 ? -3.882 4.259 14.357 1.00 88.69 88 ALA A N 1
ATOM 638 C CA . ALA A 1 88 ? -4.737 3.780 15.428 1.00 88.69 88 ALA A CA 1
ATOM 639 C C . ALA A 1 88 ? -5.313 4.975 16.182 1.00 88.69 88 ALA A C 1
ATOM 641 O O . ALA A 1 88 ? -4.574 5.835 16.651 1.00 88.69 88 ALA A O 1
ATOM 642 N N . ASN A 1 89 ? -6.630 5.008 16.328 1.00 85.81 89 ASN A N 1
ATOM 643 C CA . ASN A 1 89 ? -7.306 6.001 17.149 1.00 85.81 89 ASN A CA 1
ATOM 644 C C . ASN A 1 89 ? -7.204 5.520 18.599 1.00 85.81 89 ASN A C 1
ATOM 646 O O . ASN A 1 89 ? -7.913 4.593 18.999 1.00 85.81 89 ASN A O 1
ATOM 650 N N . LEU A 1 90 ? -6.284 6.101 19.368 1.00 84.06 90 LEU A N 1
ATOM 651 C CA . LEU A 1 90 ? -6.030 5.709 20.755 1.00 84.06 90 LEU A CA 1
ATOM 652 C C . LEU A 1 90 ? -7.128 6.217 21.686 1.00 84.06 90 LEU A C 1
ATOM 654 O O . LEU A 1 90 ? -7.529 5.519 22.615 1.00 84.06 90 LEU A O 1
ATOM 658 N N . TYR A 1 91 ? -7.627 7.426 21.437 1.00 82.19 91 TYR A N 1
ATOM 659 C CA . TYR A 1 91 ? -8.664 8.029 22.258 1.00 82.19 91 TYR A CA 1
ATOM 660 C C . TYR A 1 91 ? -9.515 8.994 21.445 1.00 82.19 91 TYR A C 1
ATOM 662 O O . TYR A 1 91 ? -9.010 9.759 20.627 1.00 82.19 91 TYR A O 1
ATOM 670 N N . ARG A 1 92 ? -10.819 8.991 21.702 1.00 80.50 92 ARG A N 1
ATOM 671 C CA . ARG A 1 92 ? -11.740 10.004 21.197 1.00 80.50 92 ARG A CA 1
ATOM 672 C C . ARG A 1 92 ? -12.690 10.365 22.325 1.00 80.50 92 ARG A C 1
ATOM 674 O O . ARG A 1 92 ? -13.364 9.494 22.868 1.00 80.50 92 ARG A O 1
ATOM 681 N N . SER A 1 93 ? -12.703 11.639 22.690 1.00 81.06 93 SER A N 1
ATOM 682 C CA . SER A 1 93 ? -13.587 12.158 23.721 1.00 81.06 93 SER A CA 1
ATOM 683 C C . SER A 1 93 ? -15.056 11.974 23.307 1.00 81.06 93 SER A C 1
ATOM 685 O O . SER A 1 93 ? -15.378 12.199 22.134 1.00 81.06 93 SER A O 1
ATOM 687 N N . PRO A 1 94 ? -15.969 11.643 24.241 1.00 77.25 94 PRO A N 1
ATOM 688 C CA . PRO A 1 94 ? -17.407 11.547 23.974 1.00 77.25 94 PRO A CA 1
ATOM 689 C C . PRO A 1 94 ? -18.023 12.837 23.416 1.00 77.25 94 PRO A C 1
ATOM 691 O O . PRO A 1 94 ? -19.009 12.785 22.690 1.00 77.25 94 PRO A O 1
ATOM 694 N N . ASN A 1 95 ? -17.433 13.995 23.734 1.00 81.56 95 ASN A N 1
ATOM 695 C CA . ASN A 1 95 ? -17.864 15.306 23.239 1.00 81.56 95 ASN A CA 1
ATOM 696 C C . ASN A 1 95 ? -17.171 15.726 21.925 1.00 81.56 95 ASN A C 1
ATOM 698 O O . ASN A 1 95 ? -17.368 16.846 21.463 1.00 81.56 95 ASN A O 1
ATOM 702 N N . GLY A 1 96 ? -16.328 14.862 21.344 1.00 74.06 96 GLY A N 1
ATOM 703 C CA . GLY A 1 96 ? -15.636 15.098 20.075 1.00 74.06 96 GLY A CA 1
ATOM 704 C C . GLY A 1 96 ? -14.519 16.149 20.100 1.00 74.06 96 GLY A C 1
ATOM 705 O O . GLY A 1 96 ? -13.862 16.324 19.080 1.00 74.06 96 GLY A O 1
ATOM 706 N N . MET A 1 97 ? -14.265 16.820 21.230 1.00 78.75 97 MET A N 1
ATOM 707 C CA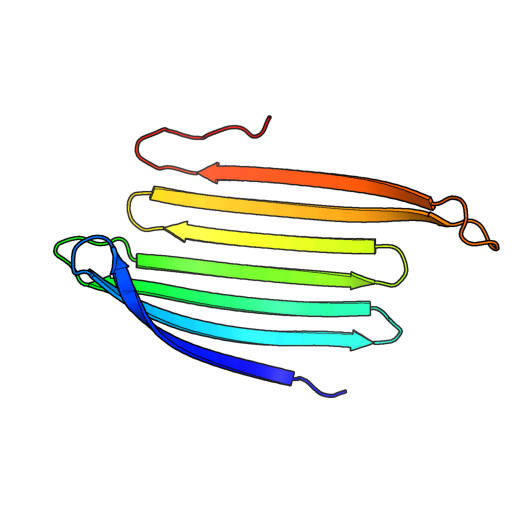 . MET A 1 97 ? -13.304 17.933 21.302 1.00 78.75 97 MET A CA 1
ATOM 708 C C . MET A 1 97 ? -11.839 17.489 21.362 1.00 78.75 97 MET A C 1
ATOM 710 O O . MET A 1 97 ? -10.949 18.270 21.041 1.00 78.75 97 MET A O 1
ATOM 714 N N . THR A 1 98 ? -11.583 16.241 21.758 1.00 78.50 98 THR A N 1
ATOM 715 C CA . THR A 1 98 ? -10.225 15.709 21.904 1.00 78.50 98 THR A CA 1
ATOM 716 C C . THR A 1 98 ? -10.133 14.356 21.223 1.00 78.50 98 THR A C 1
ATOM 718 O O . THR A 1 98 ? -10.891 13.441 21.554 1.00 78.50 98 THR A O 1
ATOM 721 N N . SER A 1 99 ? -9.186 14.203 20.304 1.00 80.31 99 SER A N 1
ATOM 722 C CA . SER A 1 99 ? -8.780 12.903 19.778 1.00 80.31 99 SER A CA 1
ATOM 723 C C . SER A 1 99 ? -7.272 12.742 19.885 1.00 80.31 99 SER A C 1
ATOM 725 O O . SER A 1 99 ? -6.519 13.696 19.708 1.00 80.31 99 SER A O 1
ATOM 727 N N . LEU A 1 100 ? -6.847 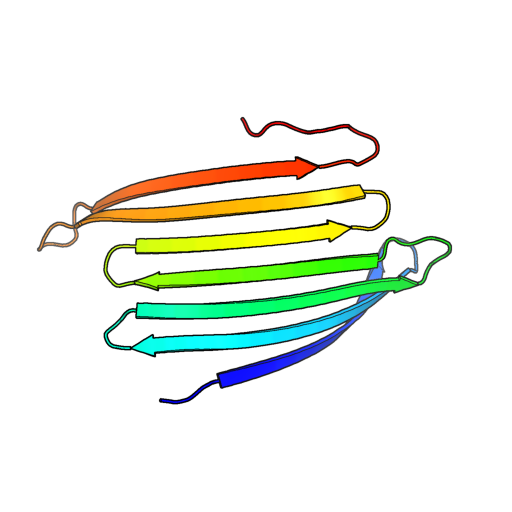11.526 20.203 1.00 84.44 100 LEU A N 1
ATOM 728 C CA . LEU A 1 100 ? -5.456 11.116 20.185 1.00 84.44 100 LEU A CA 1
ATOM 729 C C . LEU A 1 100 ? -5.333 9.982 19.179 1.00 84.44 100 LEU A C 1
ATOM 731 O O . LEU A 1 100 ? -5.891 8.902 19.386 1.00 84.44 100 LEU A O 1
ATOM 735 N N . ASP A 1 101 ? -4.576 10.236 18.122 1.00 86.81 101 ASP A N 1
ATOM 736 C CA . ASP A 1 101 ? -4.334 9.277 17.058 1.00 86.81 101 ASP A CA 1
ATOM 737 C C . ASP A 1 101 ? -2.835 8.959 17.022 1.00 86.81 101 ASP A C 1
ATOM 739 O O . ASP A 1 101 ? -1.989 9.850 17.099 1.00 86.81 101 ASP A O 1
ATOM 743 N N . ALA A 1 102 ? -2.498 7.677 16.934 1.00 89.62 102 ALA A N 1
ATOM 744 C CA . ALA A 1 102 ? -1.142 7.203 16.714 1.00 89.62 102 ALA A CA 1
ATOM 745 C C . ALA A 1 102 ? -0.981 6.833 15.246 1.00 89.62 102 ALA A C 1
ATOM 747 O O . ALA A 1 102 ? -1.751 6.035 14.713 1.00 89.62 102 ALA A O 1
ATOM 748 N N . THR A 1 103 ? 0.036 7.384 14.594 1.00 90.69 103 THR A N 1
ATOM 749 C CA . THR A 1 103 ? 0.364 7.060 13.206 1.00 90.69 103 THR A CA 1
ATOM 750 C C . THR A 1 103 ? 1.806 6.592 13.120 1.00 90.69 103 THR A C 1
ATOM 752 O O . THR A 1 103 ? 2.695 7.251 13.651 1.00 90.69 103 THR A O 1
ATOM 755 N N . GLY A 1 104 ? 2.038 5.480 12.436 1.00 91.31 104 GLY A N 1
ATOM 756 C CA . GLY A 1 104 ? 3.365 4.981 12.109 1.00 91.31 104 GLY A CA 1
ATOM 757 C C . GLY A 1 104 ? 3.446 4.673 10.624 1.00 91.31 104 GLY A C 1
ATOM 758 O O . GLY A 1 104 ? 2.500 4.145 10.041 1.00 91.31 104 GLY A O 1
ATOM 759 N N . SER A 1 105 ? 4.572 4.997 10.007 1.00 91.69 105 SER A N 1
ATOM 760 C CA . SER A 1 105 ? 4.868 4.627 8.630 1.00 91.69 105 SER A CA 1
ATOM 761 C C . SER A 1 105 ? 6.257 4.012 8.556 1.00 91.69 105 SER A C 1
ATOM 763 O O . SER A 1 105 ? 7.160 4.337 9.323 1.00 91.69 105 SER A O 1
ATOM 765 N N . TYR A 1 106 ? 6.411 3.073 7.639 1.00 87.75 106 TYR A N 1
ATOM 766 C CA . TYR A 1 106 ? 7.668 2.440 7.316 1.00 87.75 106 TYR A CA 1
ATOM 767 C C . TYR A 1 106 ? 7.772 2.362 5.806 1.00 87.75 106 TYR A C 1
ATOM 769 O O . TYR A 1 106 ? 6.921 1.771 5.150 1.00 87.75 106 TYR A O 1
ATOM 777 N N . GLN A 1 107 ? 8.826 2.934 5.246 1.00 87.25 107 GLN A N 1
ATOM 778 C CA . GLN A 1 107 ? 9.078 2.872 3.818 1.00 87.25 107 GLN A CA 1
ATOM 779 C C . GLN A 1 107 ? 10.494 2.386 3.582 1.00 87.25 107 GLN A C 1
ATOM 781 O O . GLN A 1 107 ? 11.440 2.874 4.190 1.00 87.25 107 GLN A O 1
ATOM 786 N N . ARG A 1 108 ? 10.661 1.436 2.671 1.00 85.38 108 ARG A N 1
ATOM 787 C CA . ARG A 1 108 ? 11.971 0.955 2.263 1.00 85.38 108 ARG A CA 1
ATOM 788 C C . ARG A 1 108 ? 12.039 0.809 0.757 1.00 85.38 108 ARG A C 1
ATOM 790 O O . ARG A 1 108 ? 11.195 0.153 0.156 1.00 85.38 108 ARG A O 1
ATOM 797 N N . GLN A 1 109 ? 13.073 1.387 0.159 1.00 84.31 109 GLN A N 1
ATOM 798 C CA . GLN A 1 109 ? 13.370 1.216 -1.256 1.00 84.31 109 GLN A CA 1
ATOM 799 C C . GLN A 1 109 ? 14.539 0.250 -1.439 1.00 84.31 109 GLN A C 1
ATOM 801 O O . GLN A 1 109 ? 15.577 0.377 -0.795 1.00 84.31 109 GLN A O 1
ATOM 806 N N . PHE A 1 110 ? 14.357 -0.728 -2.315 1.00 77.69 110 PHE A N 1
ATOM 807 C CA . PHE A 1 110 ? 15.318 -1.761 -2.663 1.00 77.69 110 PHE A CA 1
ATOM 808 C C . PHE A 1 110 ? 15.770 -1.563 -4.111 1.00 77.69 110 PHE A C 1
ATOM 810 O O . PHE A 1 110 ? 15.013 -1.829 -5.041 1.00 77.69 110 PHE A O 1
ATOM 817 N N . GLY A 1 111 ? 17.016 -1.136 -4.312 1.00 66.50 111 GLY A N 1
ATOM 818 C CA . GLY A 1 111 ? 17.576 -0.901 -5.647 1.00 66.50 111 GLY A CA 1
ATOM 819 C C . GLY A 1 111 ? 17.169 0.440 -6.274 1.00 66.50 111 GLY A C 1
ATOM 820 O O . GLY A 1 111 ? 16.334 1.163 -5.740 1.00 66.50 111 GLY A O 1
ATOM 821 N N . GLY A 1 112 ? 17.807 0.763 -7.403 1.00 61.84 112 GLY A N 1
ATOM 822 C CA . GLY A 1 112 ? 17.705 2.046 -8.108 1.00 61.84 112 GLY A CA 1
ATOM 823 C C . GLY A 1 112 ? 19.059 2.773 -8.201 1.00 61.84 112 GLY A C 1
ATOM 824 O O . GLY A 1 112 ? 19.970 2.457 -7.433 1.00 61.84 112 GLY A O 1
ATOM 825 N N . PRO A 1 113 ? 19.218 3.745 -9.120 1.00 53.94 113 PRO A N 1
ATOM 826 C CA . PRO A 1 113 ? 20.482 4.464 -9.341 1.00 53.94 113 PRO A CA 1
ATOM 827 C C . PRO A 1 113 ? 20.978 5.278 -8.129 1.00 53.94 113 PRO A C 1
ATOM 829 O O . PRO A 1 113 ? 22.132 5.689 -8.116 1.00 53.94 113 PRO A O 1
ATOM 832 N N . PHE A 1 114 ? 20.142 5.468 -7.100 1.00 54.69 114 PHE A N 1
ATOM 833 C CA . PHE A 1 114 ? 20.466 6.219 -5.878 1.00 54.69 114 PHE A CA 1
ATOM 834 C C . PHE A 1 114 ? 20.600 5.348 -4.610 1.00 54.69 114 PHE A C 1
ATOM 836 O O . PHE A 1 114 ? 20.713 5.878 -3.507 1.00 54.69 114 PHE A O 1
ATOM 843 N N . GLY A 1 115 ? 20.633 4.015 -4.743 1.00 53.06 115 GLY A N 1
ATOM 844 C CA . GLY A 1 115 ? 20.825 3.099 -3.613 1.00 53.06 115 GLY A CA 1
ATOM 845 C C . GLY A 1 115 ? 19.620 2.975 -2.666 1.00 53.06 115 GLY A C 1
ATOM 846 O O . GLY A 1 115 ? 18.563 3.562 -2.875 1.00 53.06 115 GLY A O 1
ATOM 847 N N . THR A 1 116 ? 19.769 2.144 -1.629 1.00 50.28 116 THR A N 1
ATOM 848 C CA . THR A 1 116 ? 18.737 1.821 -0.627 1.00 50.28 116 THR A CA 1
ATOM 849 C C . THR A 1 116 ? 18.445 3.041 0.255 1.00 50.28 116 THR A C 1
ATOM 851 O O . THR A 1 116 ? 19.042 3.193 1.323 1.00 50.28 116 THR A O 1
ATOM 854 N N . SER A 1 117 ? 17.555 3.937 -0.171 1.00 51.34 117 SER A N 1
ATOM 855 C CA . SER A 1 117 ? 17.124 5.065 0.659 1.00 51.34 117 SER A CA 1
ATOM 856 C C . SER A 1 117 ? 16.437 4.531 1.923 1.00 51.34 117 SER A C 1
ATOM 858 O O . SER A 1 117 ? 15.432 3.818 1.853 1.00 51.34 117 SER A O 1
ATOM 860 N N . ARG A 1 118 ? 17.038 4.816 3.084 1.00 42.59 118 ARG A N 1
ATOM 861 C CA . ARG A 1 118 ? 16.449 4.583 4.409 1.00 42.59 118 ARG A CA 1
ATOM 862 C C . ARG A 1 118 ? 15.347 5.630 4.647 1.00 42.59 118 ARG A C 1
ATOM 864 O O . ARG A 1 118 ? 15.540 6.770 4.228 1.00 42.59 118 ARG A O 1
ATOM 871 N N . PRO A 1 119 ? 14.226 5.276 5.293 1.00 46.06 119 PRO A N 1
ATOM 872 C CA . PRO A 1 119 ? 13.271 6.275 5.756 1.00 46.06 119 PRO A CA 1
ATOM 873 C C . PRO A 1 119 ? 13.919 7.106 6.880 1.00 46.06 119 PRO A C 1
ATOM 875 O O . PRO A 1 119 ? 14.687 6.552 7.671 1.00 46.06 119 PRO A O 1
ATOM 878 N N . ASN A 1 120 ? 13.637 8.414 6.901 1.00 37.44 120 ASN A N 1
ATOM 879 C CA . ASN A 1 120 ? 13.842 9.273 8.077 1.00 37.44 120 ASN A CA 1
ATOM 880 C C . ASN A 1 120 ? 12.797 8.953 9.146 1.00 37.44 120 ASN A C 1
ATOM 882 O O . ASN A 1 120 ? 11.649 8.647 8.747 1.00 37.44 120 ASN A O 1
#

InterPro domains:
  IPR005521 Attacin, C-terminal [PF03769] (19-118)